Protein AF-A0A419KC42-F1 (afdb_monomer)

Sequence (150 aa):
KRRRIARDGDTIIFDKGYYGYKNYAMGISRFKVISVIFPRKNFKMEKLMAMLSYPLSIFNSSNPEREKKFYKGLVKSLKVKLENWKKYRPIRGMIEDIFKLAKDAFSLKKLHRYTMRSVEKSVCLHVLLVGIVVSRGINTKEELLKIAEW

Structure (mmCIF, N/CA/C/O backbone):
data_AF-A0A419KC42-F1
#
_entry.id   AF-A0A419KC42-F1
#
loop_
_atom_site.group_PDB
_atom_site.id
_atom_site.type_symbol
_atom_site.label_atom_id
_atom_site.label_alt_id
_atom_site.label_comp_id
_atom_site.label_asym_id
_atom_site.label_entity_id
_atom_site.label_seq_id
_atom_site.pdbx_PDB_ins_code
_atom_site.Cartn_x
_atom_site.Cartn_y
_atom_site.Cartn_z
_atom_site.occupancy
_atom_site.B_iso_or_equiv
_atom_site.auth_seq_id
_atom_site.auth_comp_id
_atom_site.auth_asym_id
_atom_site.auth_atom_id
_atom_site.pdbx_PDB_model_num
ATOM 1 N N . LYS A 1 1 ? -14.803 17.895 -3.235 1.00 55.41 1 LYS A N 1
ATOM 2 C CA . LYS A 1 1 ? -14.051 17.355 -4.403 1.00 55.41 1 LYS A CA 1
ATOM 3 C C . LYS A 1 1 ? -14.182 15.827 -4.389 1.00 55.41 1 LYS A C 1
ATOM 5 O O . LYS A 1 1 ? -13.866 15.236 -3.364 1.00 55.41 1 LYS A O 1
ATOM 10 N N . ARG A 1 2 ? -14.727 15.186 -5.436 1.00 55.03 2 ARG A N 1
ATOM 11 C CA . ARG A 1 2 ? -14.969 13.723 -5.455 1.00 55.03 2 ARG A CA 1
ATOM 12 C C . ARG A 1 2 ? -13.633 12.976 -5.311 1.00 55.03 2 ARG A C 1
ATOM 14 O O . ARG A 1 2 ? -12.669 13.335 -5.986 1.00 55.03 2 ARG A O 1
ATOM 21 N N . ARG A 1 3 ? -13.552 11.983 -4.414 1.00 66.81 3 ARG A N 1
ATOM 22 C CA . ARG A 1 3 ? -12.334 11.170 -4.227 1.00 66.81 3 ARG A CA 1
ATOM 23 C C . ARG A 1 3 ? -12.033 10.425 -5.538 1.00 66.81 3 ARG A C 1
ATOM 25 O O . ARG A 1 3 ? -12.929 9.810 -6.113 1.00 66.81 3 ARG A O 1
ATOM 32 N N . ARG A 1 4 ? -10.799 10.535 -6.039 1.00 82.38 4 ARG A N 1
ATOM 33 C CA . ARG A 1 4 ? -10.354 9.900 -7.291 1.00 82.38 4 ARG A CA 1
ATOM 34 C C . ARG A 1 4 ? -10.180 8.389 -7.079 1.00 82.38 4 ARG A C 1
ATOM 36 O O . ARG A 1 4 ? -9.616 7.978 -6.071 1.00 82.38 4 ARG A O 1
ATOM 43 N N . ILE A 1 5 ? -10.628 7.587 -8.046 1.00 84.69 5 ILE A N 1
ATOM 44 C CA . ILE A 1 5 ? -10.340 6.145 -8.114 1.00 84.69 5 ILE A CA 1
ATOM 45 C C . ILE A 1 5 ? -8.867 5.960 -8.505 1.00 84.69 5 ILE A C 1
ATOM 47 O O . ILE A 1 5 ? -8.383 6.667 -9.396 1.00 84.69 5 ILE A O 1
ATOM 51 N N . ALA A 1 6 ? -8.167 5.039 -7.837 1.00 87.56 6 ALA A N 1
ATOM 52 C CA . ALA A 1 6 ? -6.780 4.705 -8.153 1.00 87.56 6 ALA A CA 1
ATOM 53 C C . ALA A 1 6 ? -6.652 4.212 -9.604 1.00 87.56 6 ALA A C 1
ATOM 55 O O . ALA A 1 6 ? -7.501 3.469 -10.093 1.00 87.56 6 ALA A O 1
ATOM 56 N N . ARG A 1 7 ? -5.600 4.652 -10.288 1.00 91.62 7 ARG A N 1
ATOM 57 C CA . ARG A 1 7 ? -5.284 4.318 -11.681 1.00 91.62 7 ARG A CA 1
ATOM 58 C C . ARG A 1 7 ? -3.873 3.749 -11.782 1.00 91.62 7 ARG A C 1
ATOM 60 O O . ARG A 1 7 ? -3.061 3.924 -10.874 1.00 91.62 7 ARG A O 1
ATOM 67 N N . ASP A 1 8 ? -3.573 3.140 -12.921 1.00 91.94 8 ASP A N 1
ATOM 68 C CA . ASP A 1 8 ? -2.230 2.683 -13.266 1.00 91.94 8 ASP A CA 1
ATOM 69 C C . ASP A 1 8 ? -1.193 3.798 -13.046 1.00 91.94 8 ASP A C 1
ATOM 71 O O . ASP A 1 8 ? -1.376 4.947 -13.454 1.00 91.94 8 ASP A O 1
ATOM 75 N N . GLY A 1 9 ? -0.094 3.453 -12.380 1.00 91.75 9 GLY A N 1
ATOM 76 C CA . GLY A 1 9 ? 0.979 4.374 -12.009 1.00 91.75 9 GLY A CA 1
ATOM 77 C C . GLY A 1 9 ? 0.759 5.148 -10.712 1.00 91.75 9 GLY A C 1
ATOM 78 O O . GLY A 1 9 ? 1.704 5.773 -10.223 1.00 91.75 9 GLY A O 1
ATOM 79 N N . ASP A 1 10 ? -0.429 5.088 -10.105 1.00 94.38 10 ASP A N 1
ATOM 80 C CA . ASP A 1 10 ? -0.666 5.777 -8.841 1.00 94.38 10 ASP A CA 1
ATOM 81 C C . ASP A 1 10 ? 0.181 5.179 -7.709 1.00 94.38 10 ASP A C 1
ATOM 83 O O . ASP A 1 10 ? 0.468 3.982 -7.644 1.00 94.38 10 ASP A O 1
ATOM 87 N N . THR A 1 11 ? 0.603 6.049 -6.790 1.00 93.00 11 THR A N 1
ATOM 88 C CA . THR A 1 11 ? 1.319 5.644 -5.578 1.00 93.00 11 THR A CA 1
ATOM 89 C C . THR A 1 11 ? 0.327 5.387 -4.456 1.00 93.00 11 THR A C 1
ATOM 91 O O . THR A 1 11 ? -0.423 6.285 -4.082 1.00 93.00 11 THR A O 1
ATOM 94 N N . ILE A 1 12 ? 0.385 4.195 -3.868 1.00 91.44 12 ILE A N 1
ATOM 95 C CA . ILE A 1 12 ? -0.421 3.816 -2.708 1.00 91.44 12 ILE A CA 1
ATOM 96 C C . ILE A 1 12 ? 0.518 3.575 -1.530 1.00 91.44 12 ILE A C 1
ATOM 98 O O . ILE A 1 12 ? 1.473 2.805 -1.631 1.00 91.44 12 ILE A O 1
ATOM 102 N N . ILE A 1 13 ? 0.258 4.260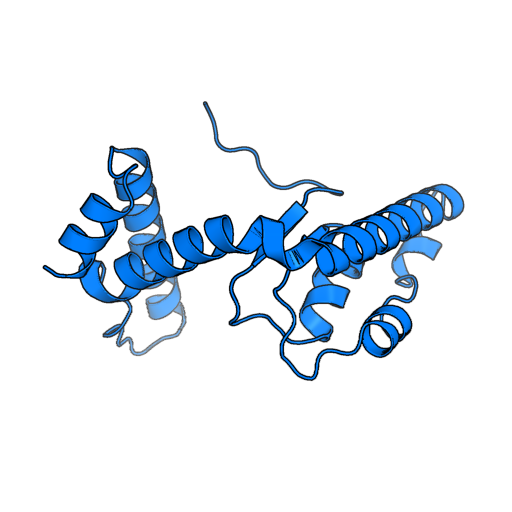 -0.419 1.00 91.25 13 ILE A N 1
ATOM 103 C CA . ILE A 1 13 ? 1.034 4.139 0.816 1.00 91.25 13 ILE A CA 1
ATOM 104 C C . ILE A 1 13 ? 0.299 3.173 1.734 1.00 91.25 13 ILE A C 1
ATOM 106 O O . ILE A 1 13 ? -0.886 3.352 2.009 1.00 91.25 13 ILE A O 1
ATOM 110 N N . PHE A 1 14 ? 1.012 2.161 2.208 1.00 89.06 14 PHE A N 1
ATOM 111 C CA . PHE A 1 14 ? 0.450 1.111 3.047 1.00 89.06 14 PHE A CA 1
ATOM 112 C C . PHE A 1 14 ? 0.943 1.217 4.484 1.00 89.06 14 PHE A C 1
ATOM 114 O O . PHE A 1 14 ? 2.041 1.706 4.752 1.00 89.06 14 PHE A O 1
ATOM 121 N N . ASP A 1 15 ? 0.149 0.687 5.408 1.00 85.19 15 ASP A N 1
ATOM 122 C CA . ASP A 1 15 ? 0.580 0.489 6.786 1.00 85.19 15 ASP A CA 1
ATOM 123 C C . ASP A 1 15 ? 1.620 -0.654 6.920 1.00 85.19 15 ASP A C 1
ATOM 125 O O . ASP A 1 15 ? 1.778 -1.507 6.039 1.00 85.19 15 ASP A O 1
ATOM 129 N N . LYS A 1 16 ? 2.333 -0.686 8.054 1.00 77.31 16 LYS A N 1
ATOM 130 C CA . LYS A 1 16 ? 3.326 -1.701 8.423 1.00 77.31 16 LYS A CA 1
ATOM 131 C C . LYS A 1 16 ? 2.791 -3.124 8.460 1.00 77.31 16 LYS A C 1
ATOM 133 O O . LYS A 1 16 ? 3.628 -4.018 8.448 1.00 77.31 16 LYS A O 1
ATOM 138 N N . GLY A 1 17 ? 1.480 -3.365 8.508 1.00 78.69 17 GLY A N 1
ATOM 139 C CA . GLY A 1 17 ? 0.910 -4.717 8.442 1.00 78.69 17 GLY A CA 1
ATOM 140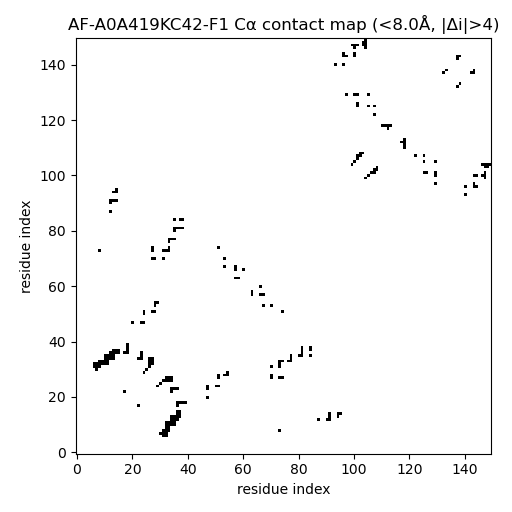 C C . GLY A 1 17 ? 1.168 -5.457 7.119 1.00 78.69 17 GLY A C 1
ATOM 141 O O . GLY A 1 17 ? 1.189 -6.683 7.100 1.00 78.69 17 GLY A O 1
ATOM 142 N N . TYR A 1 18 ? 1.452 -4.739 6.025 1.00 82.31 18 TYR A N 1
ATOM 143 C CA . TYR A 1 18 ? 1.500 -5.301 4.664 1.00 82.31 18 TYR A CA 1
ATOM 144 C C . TYR A 1 18 ? 2.915 -5.598 4.129 1.00 82.31 18 TYR A C 1
ATOM 146 O O . TYR A 1 18 ? 3.095 -5.810 2.936 1.00 82.31 18 TYR A O 1
ATOM 154 N N . TYR A 1 19 ? 3.933 -5.641 4.985 1.00 85.31 19 TYR A N 1
ATOM 155 C CA . TYR A 1 19 ? 5.375 -5.716 4.666 1.00 85.31 19 TYR A CA 1
ATOM 156 C C . TYR A 1 19 ? 5.885 -6.951 3.892 1.00 85.31 19 TYR A C 1
ATOM 158 O O . TYR A 1 19 ? 7.087 -7.054 3.637 1.00 85.31 19 TYR A O 1
ATOM 166 N N . GLY A 1 20 ? 5.036 -7.922 3.551 1.00 88.69 20 GLY A N 1
ATOM 167 C CA . GLY A 1 20 ? 5.463 -9.105 2.801 1.00 88.69 20 GLY A CA 1
ATOM 168 C C . GLY A 1 20 ? 5.933 -8.753 1.385 1.00 88.69 20 GLY A C 1
ATOM 169 O O . GLY A 1 20 ? 5.244 -8.026 0.676 1.00 88.69 20 GLY A O 1
ATOM 170 N N . TYR A 1 21 ? 7.060 -9.319 0.928 1.00 91.12 21 TYR A N 1
ATOM 171 C CA . TYR A 1 21 ? 7.598 -9.089 -0.429 1.00 91.12 21 TYR A CA 1
ATOM 172 C C . TYR A 1 21 ? 6.564 -9.329 -1.540 1.00 91.12 21 TYR A C 1
ATOM 174 O O . TYR A 1 21 ? 6.485 -8.556 -2.492 1.00 91.12 21 TYR A O 1
ATOM 182 N N . LYS A 1 22 ? 5.715 -10.353 -1.371 1.00 91.06 22 LYS A N 1
ATOM 183 C CA . LYS A 1 22 ? 4.618 -10.674 -2.294 1.00 91.06 22 LYS A CA 1
ATOM 184 C C . LYS A 1 22 ? 3.667 -9.494 -2.518 1.00 91.06 22 LYS A C 1
ATOM 186 O O . LYS A 1 22 ? 3.174 -9.331 -3.625 1.00 91.06 22 LYS A O 1
ATOM 191 N N . ASN A 1 23 ? 3.444 -8.652 -1.508 1.00 91.50 23 ASN A N 1
ATOM 192 C CA . ASN A 1 23 ? 2.531 -7.513 -1.616 1.00 91.50 23 ASN A CA 1
ATOM 193 C C . ASN A 1 23 ? 3.102 -6.407 -2.508 1.00 91.50 23 ASN A C 1
ATOM 195 O O . ASN A 1 23 ? 2.361 -5.815 -3.287 1.00 91.50 23 ASN A O 1
ATOM 199 N N . TYR A 1 24 ? 4.418 -6.180 -2.454 1.00 90.69 24 TYR A N 1
ATOM 200 C CA . TYR A 1 24 ? 5.089 -5.251 -3.365 1.00 90.69 24 TYR A CA 1
ATOM 201 C C . TYR A 1 24 ? 5.009 -5.738 -4.816 1.00 90.69 24 TYR A C 1
ATOM 203 O O . TYR A 1 24 ? 4.667 -4.969 -5.712 1.00 90.69 24 TYR A O 1
ATOM 211 N N . ALA A 1 25 ? 5.290 -7.028 -5.036 1.00 91.31 25 ALA A N 1
ATOM 212 C CA . ALA A 1 25 ? 5.207 -7.636 -6.360 1.00 91.31 25 ALA A CA 1
ATOM 213 C C . ALA A 1 25 ? 3.775 -7.590 -6.907 1.00 91.31 25 ALA A C 1
ATOM 215 O O . ALA A 1 25 ? 3.551 -7.156 -8.031 1.00 91.31 25 ALA A O 1
ATOM 216 N N . MET A 1 26 ? 2.785 -7.943 -6.088 1.00 91.88 26 MET A N 1
ATOM 217 C CA . MET A 1 26 ? 1.379 -7.905 -6.479 1.00 91.88 26 MET A CA 1
ATOM 218 C C . MET A 1 26 ? 0.912 -6.488 -6.847 1.00 91.88 26 MET A C 1
ATOM 220 O O . MET A 1 26 ? 0.189 -6.328 -7.832 1.00 91.88 26 MET A O 1
ATOM 224 N N . GLY A 1 27 ? 1.345 -5.464 -6.102 1.00 90.19 27 GLY A N 1
ATOM 225 C CA . GLY A 1 27 ? 1.029 -4.063 -6.392 1.00 90.19 27 GLY A CA 1
ATOM 226 C C . GLY A 1 27 ? 1.454 -3.644 -7.799 1.00 90.19 27 GLY A C 1
ATOM 227 O O . GLY A 1 27 ? 0.642 -3.111 -8.554 1.00 90.19 27 GLY A O 1
ATOM 228 N N . ILE A 1 28 ? 2.692 -3.961 -8.186 1.00 91.38 28 ILE A N 1
ATOM 229 C CA . ILE A 1 28 ? 3.213 -3.607 -9.511 1.00 91.38 28 ILE A CA 1
ATOM 230 C C . ILE A 1 28 ? 2.671 -4.550 -10.591 1.00 91.38 28 ILE A C 1
ATOM 232 O O . ILE A 1 28 ? 2.106 -4.088 -11.579 1.00 91.38 28 ILE A O 1
ATOM 236 N N . SER A 1 29 ? 2.845 -5.863 -10.435 1.00 89.81 29 SER A N 1
ATOM 237 C CA . SER A 1 29 ? 2.621 -6.828 -11.517 1.00 89.81 29 SER A CA 1
ATOM 238 C C . SER A 1 29 ? 1.147 -7.045 -11.843 1.00 89.81 29 SER A C 1
ATOM 240 O O . SER A 1 29 ? 0.818 -7.265 -13.005 1.00 89.81 29 SER A O 1
ATOM 242 N N . ARG A 1 30 ? 0.257 -6.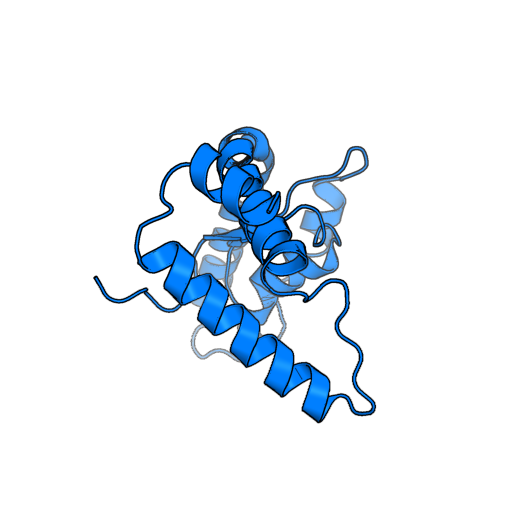984 -10.845 1.00 89.56 30 ARG A N 1
ATOM 243 C CA . ARG A 1 30 ? -1.181 -7.223 -11.047 1.00 89.56 30 ARG A CA 1
ATOM 244 C C . ARG A 1 30 ? -1.978 -5.932 -11.138 1.00 89.56 30 ARG A C 1
ATOM 246 O O . ARG A 1 30 ? -2.835 -5.811 -12.004 1.00 89.56 30 ARG A O 1
ATOM 253 N N . PHE A 1 31 ? -1.714 -4.993 -10.235 1.00 90.81 31 PHE A N 1
ATOM 254 C CA . PHE A 1 31 ? -2.512 -3.773 -10.113 1.00 90.81 31 PHE A CA 1
ATOM 255 C C . PHE A 1 31 ? -1.888 -2.561 -10.807 1.00 90.81 31 PHE A C 1
ATOM 257 O O . PHE A 1 31 ? -2.518 -1.511 -10.833 1.00 90.81 31 PHE A O 1
ATOM 264 N N . LYS A 1 32 ? -0.672 -2.683 -11.363 1.00 92.62 32 LYS A N 1
ATOM 265 C CA . LYS A 1 32 ? 0.044 -1.595 -12.051 1.00 92.62 32 LYS A CA 1
ATOM 266 C C . LYS A 1 32 ? 0.197 -0.328 -11.188 1.00 92.62 32 LYS A C 1
ATOM 268 O O . LYS A 1 32 ? 0.323 0.772 -11.720 1.00 92.62 32 LYS A O 1
ATOM 273 N N . VAL A 1 33 ? 0.236 -0.467 -9.860 1.00 94.12 33 VAL A N 1
ATOM 274 C CA . VAL A 1 33 ? 0.385 0.638 -8.894 1.00 94.12 33 VAL A CA 1
ATOM 275 C C . VAL A 1 33 ? 1.706 0.554 -8.139 1.00 94.12 33 VAL A C 1
ATOM 277 O O . VAL A 1 33 ? 2.296 -0.512 -7.964 1.00 94.12 33 VAL A O 1
ATOM 280 N N . ILE A 1 34 ? 2.166 1.696 -7.635 1.00 93.75 34 ILE A N 1
ATOM 281 C CA . ILE A 1 34 ? 3.388 1.783 -6.840 1.00 93.75 34 ILE A CA 1
ATOM 282 C C . ILE A 1 34 ? 3.027 1.618 -5.362 1.00 93.75 34 ILE A C 1
ATOM 284 O O . ILE A 1 34 ? 2.621 2.573 -4.697 1.00 93.75 34 ILE A O 1
ATOM 288 N N . SER A 1 35 ? 3.185 0.403 -4.840 1.00 91.50 35 SER A N 1
ATOM 289 C CA . SER A 1 35 ? 2.893 0.068 -3.444 1.00 91.50 35 SER A CA 1
ATOM 290 C C . SER A 1 35 ? 4.063 0.408 -2.513 1.00 91.50 35 SER A C 1
ATOM 292 O O . SER A 1 35 ? 4.998 -0.378 -2.349 1.00 91.50 35 SER A O 1
ATOM 294 N N . VAL A 1 36 ? 4.008 1.576 -1.873 1.00 91.56 36 VAL A N 1
ATOM 295 C CA . VAL A 1 36 ? 4.995 2.012 -0.876 1.00 91.56 36 VAL A CA 1
ATOM 296 C C . VAL A 1 36 ? 4.625 1.412 0.474 1.00 91.56 36 VAL A C 1
ATOM 298 O O . VAL A 1 36 ? 3.842 1.977 1.238 1.00 91.56 36 VAL A O 1
ATOM 301 N N . ILE A 1 37 ? 5.189 0.243 0.760 1.00 86.94 37 ILE A N 1
ATOM 302 C CA . ILE A 1 37 ? 5.058 -0.420 2.056 1.00 86.94 37 ILE A CA 1
ATOM 303 C C . ILE A 1 37 ? 6.362 -0.225 2.839 1.00 86.94 37 ILE A C 1
ATOM 305 O O . ILE A 1 37 ? 7.460 -0.331 2.286 1.00 86.94 37 ILE A O 1
ATOM 309 N N . PHE A 1 38 ? 6.255 0.066 4.133 1.00 84.00 38 PHE A N 1
ATOM 310 C CA . PHE A 1 38 ? 7.408 0.419 4.962 1.00 84.00 38 PHE A CA 1
ATOM 311 C C . PHE A 1 38 ? 8.338 -0.779 5.206 1.00 84.00 38 PHE A C 1
ATOM 313 O O . PHE A 1 38 ? 7.880 -1.800 5.729 1.00 84.00 38 PHE A O 1
ATOM 320 N N . PRO A 1 39 ? 9.641 -0.658 4.884 1.00 82.38 39 PRO A N 1
ATOM 321 C CA . PRO A 1 39 ? 10.591 -1.748 5.066 1.00 82.38 39 PRO A CA 1
ATOM 322 C C . PRO A 1 39 ? 10.806 -2.057 6.557 1.00 82.38 39 PRO A C 1
ATOM 324 O O . PRO A 1 39 ? 10.910 -1.157 7.394 1.00 82.38 39 PRO A O 1
ATOM 327 N N . ARG A 1 40 ? 10.883 -3.349 6.900 1.00 84.38 40 ARG A N 1
ATOM 328 C CA . ARG A 1 40 ? 11.320 -3.820 8.228 1.00 84.38 40 ARG A CA 1
ATOM 329 C C . ARG A 1 40 ? 12.849 -3.817 8.328 1.00 84.38 40 ARG A C 1
ATOM 331 O O . ARG A 1 40 ? 13.530 -3.758 7.312 1.00 84.38 40 ARG A O 1
ATOM 338 N N . LYS A 1 41 ? 13.387 -3.971 9.545 1.00 83.06 41 LYS A N 1
ATOM 339 C CA . LYS A 1 41 ? 14.841 -4.031 9.810 1.00 83.06 41 LYS A CA 1
ATOM 340 C C . LYS A 1 41 ? 15.584 -5.024 8.896 1.00 83.06 41 LYS A C 1
ATOM 342 O O . LYS A 1 41 ? 16.668 -4.716 8.429 1.00 83.06 41 LYS A O 1
ATOM 347 N N . ASN A 1 42 ? 14.960 -6.162 8.581 1.00 84.62 42 ASN A N 1
ATOM 348 C CA . ASN A 1 42 ? 15.549 -7.230 7.759 1.00 84.62 42 ASN A CA 1
ATOM 349 C C . ASN A 1 42 ? 15.117 -7.171 6.277 1.00 84.62 42 ASN A C 1
ATOM 351 O O . ASN A 1 42 ? 15.171 -8.177 5.567 1.00 84.62 42 ASN A O 1
ATOM 355 N N . PHE A 1 43 ? 14.605 -6.030 5.811 1.00 88.31 43 PHE A N 1
ATOM 356 C CA . PHE A 1 43 ? 14.214 -5.854 4.416 1.00 88.31 43 PHE A CA 1
ATOM 357 C C . PHE A 1 43 ? 15.454 -5.727 3.522 1.00 88.31 43 PHE A C 1
ATOM 359 O O . PHE A 1 43 ? 16.320 -4.892 3.763 1.00 88.31 43 PHE A O 1
ATOM 366 N N . LYS A 1 44 ? 15.517 -6.542 2.468 1.00 92.12 44 LYS A N 1
ATOM 367 C CA . LYS A 1 44 ? 16.588 -6.569 1.473 1.00 92.12 44 LYS A CA 1
ATOM 368 C C . LYS A 1 44 ? 16.018 -6.116 0.134 1.00 92.12 44 LYS A C 1
ATOM 370 O O . LYS A 1 44 ? 15.183 -6.810 -0.447 1.00 92.12 44 LYS A O 1
ATOM 375 N N . MET A 1 45 ? 16.483 -4.969 -0.361 1.00 90.62 45 MET A N 1
ATOM 376 C CA . MET A 1 45 ? 16.012 -4.404 -1.632 1.00 90.62 45 MET A CA 1
ATOM 377 C C . MET A 1 45 ? 16.288 -5.346 -2.810 1.00 90.62 45 MET A C 1
ATOM 379 O O . MET A 1 45 ? 15.429 -5.532 -3.663 1.00 90.62 45 MET A O 1
ATOM 383 N N . GLU A 1 46 ? 17.450 -5.998 -2.821 1.00 91.44 46 GLU A N 1
ATOM 384 C CA . GLU A 1 46 ? 17.853 -6.965 -3.851 1.00 91.44 46 GLU A CA 1
ATOM 385 C C . GLU A 1 46 ? 16.849 -8.111 -3.992 1.00 91.44 46 GLU A C 1
ATOM 387 O O . GLU A 1 46 ? 16.417 -8.431 -5.097 1.00 91.44 46 GLU A O 1
ATOM 392 N N . LYS A 1 47 ? 16.395 -8.667 -2.860 1.00 92.81 47 LYS A N 1
ATOM 393 C CA . LYS A 1 47 ? 15.392 -9.737 -2.839 1.00 92.81 47 LYS A CA 1
ATOM 394 C C . LYS A 1 47 ? 14.069 -9.282 -3.451 1.00 92.81 47 LYS A C 1
ATOM 396 O O . LYS A 1 47 ? 13.425 -10.064 -4.141 1.00 92.81 47 LYS A O 1
ATOM 401 N N . LEU A 1 48 ? 13.663 -8.034 -3.205 1.00 92.19 48 LEU A N 1
ATOM 402 C CA . LEU A 1 48 ? 12.467 -7.477 -3.830 1.00 92.19 48 LEU A CA 1
ATOM 403 C C . LEU A 1 48 ? 12.655 -7.322 -5.343 1.00 92.19 48 LEU A C 1
ATOM 405 O O . LEU A 1 48 ? 11.791 -7.742 -6.104 1.00 92.19 48 LEU A O 1
ATOM 409 N N . MET A 1 49 ? 13.776 -6.747 -5.778 1.00 91.62 49 MET A N 1
ATOM 410 C CA . MET A 1 49 ? 14.044 -6.521 -7.201 1.00 91.62 49 MET A CA 1
ATOM 411 C C . MET A 1 49 ? 14.106 -7.834 -7.985 1.00 91.62 49 MET A C 1
ATOM 413 O O . MET A 1 49 ? 13.555 -7.907 -9.078 1.00 91.62 49 MET A O 1
ATOM 417 N N . ALA A 1 50 ? 14.675 -8.889 -7.396 1.00 91.38 50 ALA A N 1
ATOM 418 C CA . ALA A 1 50 ? 14.696 -10.226 -7.987 1.00 91.38 50 ALA A CA 1
ATOM 419 C C . ALA A 1 50 ? 13.290 -10.824 -8.192 1.00 91.38 50 ALA A C 1
ATOM 421 O O . ALA A 1 50 ? 13.089 -11.611 -9.110 1.00 91.38 50 ALA A O 1
ATOM 422 N N . MET A 1 51 ? 12.305 -10.443 -7.369 1.00 90.81 51 MET A N 1
ATOM 423 C CA . MET A 1 51 ? 10.913 -10.895 -7.510 1.00 90.81 51 MET A CA 1
ATOM 424 C C . MET A 1 51 ? 10.109 -10.088 -8.540 1.00 90.81 51 MET A C 1
ATOM 426 O O . MET A 1 51 ? 9.032 -10.521 -8.942 1.00 90.81 51 MET A O 1
ATOM 430 N N . LEU A 1 52 ? 10.590 -8.912 -8.954 1.00 90.62 52 LEU A N 1
ATOM 431 C CA . LEU A 1 52 ? 9.873 -7.992 -9.843 1.00 90.62 52 LEU A CA 1
ATOM 432 C C . LEU A 1 52 ? 10.152 -8.286 -11.324 1.00 90.62 52 LEU A C 1
ATOM 434 O O . LEU A 1 52 ? 10.497 -7.390 -12.095 1.00 90.62 52 LEU A O 1
ATOM 438 N N . SER A 1 53 ? 9.949 -9.532 -11.743 1.00 88.19 53 SER A N 1
ATOM 439 C CA . SER A 1 53 ? 10.005 -9.931 -13.155 1.00 88.19 53 SER A CA 1
ATOM 440 C C . SER A 1 53 ? 8.781 -9.438 -13.935 1.00 88.19 53 SER A C 1
ATOM 442 O O . SER A 1 53 ? 7.726 -9.179 -13.352 1.00 88.19 53 SER A O 1
ATOM 444 N N . TYR A 1 54 ? 8.900 -9.314 -15.262 1.00 90.75 54 TYR A N 1
ATOM 445 C CA . TYR A 1 54 ? 7.749 -8.955 -16.094 1.00 90.75 54 TYR A CA 1
ATOM 446 C C . TYR A 1 54 ? 6.658 -10.023 -15.976 1.00 90.75 54 TYR A C 1
ATOM 448 O O . TYR A 1 54 ? 6.948 -11.201 -16.201 1.00 90.75 54 TYR A O 1
ATOM 456 N N . PRO A 1 55 ? 5.408 -9.647 -15.660 1.00 89.12 55 PRO A N 1
ATOM 457 C CA . PRO A 1 55 ? 4.303 -10.586 -15.737 1.00 89.12 55 PRO A CA 1
ATOM 458 C C . PRO A 1 55 ? 4.092 -11.042 -17.185 1.00 89.12 55 PRO A C 1
ATOM 460 O O . PRO A 1 55 ? 4.213 -10.251 -18.121 1.00 89.12 55 PRO A O 1
ATOM 463 N N . LEU A 1 56 ? 3.724 -12.315 -17.359 1.00 88.62 56 LEU A N 1
ATOM 464 C CA . LEU A 1 56 ? 3.487 -12.914 -18.679 1.00 88.62 56 LEU A CA 1
ATOM 465 C C . LEU A 1 56 ? 2.406 -12.173 -19.483 1.00 88.62 56 LEU A C 1
ATOM 467 O O . LEU A 1 56 ? 2.471 -12.127 -20.708 1.00 88.62 56 LEU A O 1
ATOM 471 N N . SER A 1 57 ? 1.460 -11.525 -18.796 1.00 86.50 57 SER A N 1
ATOM 472 C CA . SER A 1 57 ? 0.405 -10.714 -19.410 1.00 86.50 57 SER A CA 1
ATOM 473 C C . SER A 1 57 ? 0.934 -9.598 -20.313 1.00 86.50 57 SER A C 1
ATOM 475 O O . SER A 1 57 ? 0.274 -9.273 -21.296 1.00 86.50 57 SER A O 1
ATOM 477 N N . ILE A 1 58 ? 2.128 -9.058 -20.037 1.00 88.94 58 ILE A N 1
ATOM 478 C CA . ILE A 1 58 ? 2.744 -8.000 -20.854 1.00 88.94 58 ILE A CA 1
ATOM 479 C C . ILE A 1 58 ? 3.032 -8.484 -22.278 1.00 88.94 58 ILE A C 1
ATOM 481 O O . ILE A 1 58 ? 2.902 -7.721 -23.237 1.00 88.94 58 ILE A O 1
ATOM 485 N N . PHE A 1 59 ? 3.405 -9.753 -22.433 1.00 88.69 59 PHE A N 1
ATOM 486 C CA . PHE A 1 59 ? 3.753 -10.326 -23.733 1.00 88.69 59 PHE A CA 1
ATOM 487 C C . PHE A 1 59 ? 2.527 -10.625 -24.597 1.00 88.69 59 PHE A C 1
ATOM 489 O O . PHE A 1 59 ? 2.664 -10.726 -25.809 1.00 88.69 59 PHE A O 1
ATOM 496 N N . ASN A 1 60 ? 1.340 -10.705 -23.991 1.00 89.94 60 ASN A N 1
ATOM 497 C CA . ASN A 1 60 ? 0.073 -10.863 -24.705 1.00 89.94 60 ASN A CA 1
ATOM 498 C C . ASN A 1 60 ? -0.569 -9.513 -25.091 1.00 89.94 60 ASN A C 1
ATOM 500 O O . ASN A 1 60 ? -1.681 -9.474 -25.611 1.00 89.94 60 ASN A O 1
ATOM 504 N N . SER A 1 61 ? 0.080 -8.387 -24.778 1.00 86.69 61 SER A N 1
ATOM 505 C CA . SER A 1 61 ? -0.443 -7.061 -25.112 1.00 86.69 61 SER A CA 1
ATOM 506 C C . SER A 1 61 ? -0.191 -6.708 -26.582 1.00 86.69 61 SER A C 1
ATOM 508 O O . SER A 1 61 ? 0.754 -7.192 -27.200 1.00 86.69 61 SER A O 1
ATOM 510 N N . SER A 1 62 ? -1.003 -5.805 -27.139 1.00 85.25 62 SER A N 1
ATOM 511 C CA . SER A 1 62 ? -0.842 -5.324 -28.521 1.00 85.25 62 SER A CA 1
ATOM 512 C C . SER A 1 62 ? 0.462 -4.554 -28.752 1.00 85.25 62 SER A C 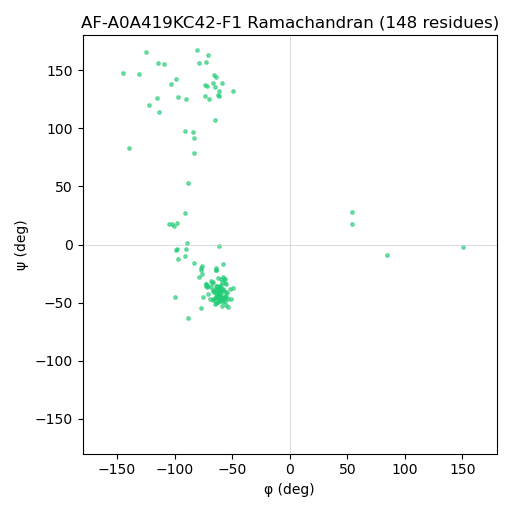1
ATOM 514 O O . SER A 1 62 ? 0.925 -4.446 -29.883 1.00 85.25 62 SER A O 1
ATOM 516 N N . ASN A 1 63 ? 1.066 -4.009 -27.690 1.00 91.56 63 ASN A N 1
ATOM 517 C CA . ASN A 1 63 ? 2.365 -3.347 -27.748 1.00 91.56 63 ASN A CA 1
ATOM 518 C C . ASN A 1 63 ? 3.219 -3.706 -26.513 1.00 91.56 63 ASN A C 1
ATOM 520 O O . ASN A 1 63 ? 3.285 -2.925 -25.551 1.00 91.56 63 ASN A O 1
ATOM 524 N N . PRO A 1 64 ? 3.906 -4.864 -26.546 1.00 91.69 64 PRO A N 1
ATOM 525 C CA . PRO A 1 64 ? 4.695 -5.356 -25.420 1.00 91.69 64 PRO A CA 1
ATOM 526 C C . PRO A 1 64 ? 5.827 -4.412 -25.013 1.00 91.69 64 PRO A C 1
ATOM 528 O O . PRO A 1 64 ? 6.111 -4.263 -23.827 1.00 91.69 64 PRO A O 1
ATOM 531 N N . GLU A 1 65 ? 6.463 -3.728 -25.967 1.00 92.75 65 GLU A N 1
ATOM 532 C CA . GLU A 1 65 ? 7.573 -2.814 -25.670 1.00 92.75 65 GLU A CA 1
ATOM 533 C C . GLU A 1 65 ? 7.122 -1.592 -24.865 1.00 92.75 65 GLU A C 1
ATOM 535 O O . GLU A 1 65 ? 7.793 -1.177 -23.910 1.00 92.75 65 GLU A O 1
ATOM 540 N N . ARG A 1 66 ? 5.938 -1.050 -25.174 1.00 92.75 66 ARG A N 1
ATOM 541 C CA . ARG A 1 66 ? 5.347 0.043 -24.394 1.00 92.75 66 ARG A CA 1
ATOM 542 C C . ARG A 1 66 ? 5.028 -0.397 -22.965 1.00 92.75 66 ARG A C 1
ATOM 544 O O . ARG A 1 66 ? 5.355 0.329 -22.023 1.00 92.75 66 ARG A O 1
ATOM 551 N N . GLU A 1 67 ? 4.421 -1.568 -22.789 1.00 92.00 67 GLU A N 1
ATOM 552 C CA . GLU A 1 67 ? 4.087 -2.091 -21.460 1.00 92.00 67 GLU A CA 1
ATOM 553 C C . GLU A 1 67 ? 5.337 -2.436 -2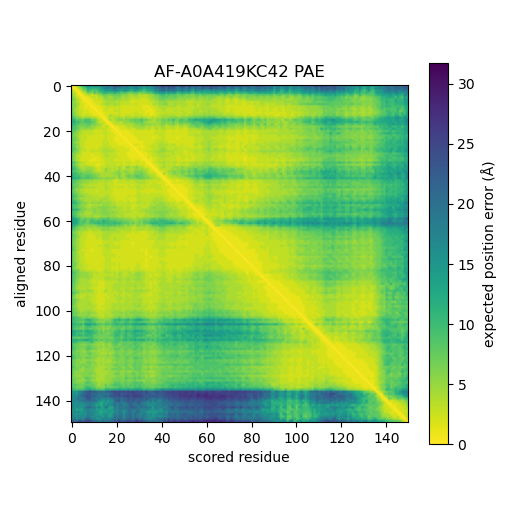0.636 1.00 92.00 67 GLU A C 1
ATOM 555 O O . GLU A 1 67 ? 5.409 -2.079 -19.457 1.00 92.00 67 GLU A O 1
ATOM 560 N N . LYS A 1 68 ? 6.372 -3.026 -21.251 1.00 93.62 68 LYS A N 1
ATOM 561 C CA . LYS A 1 68 ? 7.678 -3.248 -20.606 1.00 93.62 68 LYS A CA 1
ATOM 562 C C . LYS A 1 68 ? 8.291 -1.933 -20.129 1.00 93.62 68 LYS A C 1
ATOM 564 O O . LYS A 1 68 ? 8.767 -1.855 -18.994 1.00 93.62 68 LYS A O 1
ATOM 569 N N . LYS A 1 69 ? 8.274 -0.884 -20.964 1.00 94.75 69 LYS A N 1
ATOM 570 C CA . LYS A 1 69 ? 8.791 0.448 -20.600 1.00 94.75 69 LYS A CA 1
ATOM 571 C C . LYS A 1 69 ? 8.022 1.041 -19.420 1.00 94.75 69 LYS A C 1
ATOM 573 O O . LYS A 1 69 ? 8.641 1.565 -18.493 1.00 94.75 69 LYS A O 1
ATOM 578 N N . PHE A 1 70 ? 6.697 0.917 -19.424 1.00 93.56 70 PHE A N 1
ATOM 579 C CA . PHE A 1 70 ? 5.852 1.358 -18.318 1.00 93.56 70 PHE A CA 1
ATOM 580 C C . PHE A 1 70 ? 6.168 0.599 -17.020 1.00 93.56 70 PHE A C 1
ATOM 582 O O . PHE A 1 70 ? 6.442 1.226 -15.997 1.00 93.56 70 PHE A O 1
ATOM 589 N N . TYR A 1 71 ? 6.239 -0.734 -17.074 1.00 94.25 71 TYR A N 1
ATOM 590 C CA . TYR A 1 71 ? 6.577 -1.580 -15.928 1.00 94.25 71 TYR A CA 1
ATOM 591 C C . TYR A 1 71 ? 7.955 -1.241 -15.339 1.00 94.25 71 TYR A C 1
ATOM 593 O O . TYR A 1 71 ? 8.079 -1.046 -14.129 1.00 94.25 71 TYR A O 1
ATOM 601 N N . LYS A 1 72 ? 8.985 -1.080 -16.185 1.00 94.69 72 LYS A N 1
ATOM 602 C CA . LYS A 1 72 ? 10.318 -0.609 -15.757 1.00 94.69 72 LYS A CA 1
ATOM 603 C C . LYS A 1 72 ? 10.228 0.725 -15.011 1.00 94.69 72 LYS A C 1
ATOM 605 O O . LYS A 1 72 ? 10.896 0.909 -13.993 1.00 94.69 72 LYS A O 1
ATOM 610 N N . GLY A 1 73 ? 9.392 1.641 -15.504 1.00 95.38 73 GLY A N 1
ATOM 611 C CA . GLY A 1 73 ? 9.100 2.916 -14.852 1.00 95.38 73 GLY A CA 1
ATOM 612 C C . GLY A 1 73 ? 8.535 2.733 -13.443 1.00 95.38 73 GLY A C 1
ATOM 613 O O . GLY A 1 73 ? 9.072 3.311 -12.499 1.00 95.38 73 GLY A O 1
ATOM 614 N N . LEU A 1 74 ? 7.525 1.872 -13.280 1.00 95.06 74 LEU A N 1
ATOM 615 C CA . LEU A 1 74 ? 6.923 1.570 -11.975 1.00 95.06 74 LEU A CA 1
ATOM 616 C C . LEU A 1 74 ? 7.942 1.009 -10.981 1.00 95.06 74 LEU A C 1
ATOM 618 O O . LEU A 1 74 ? 8.022 1.487 -9.849 1.00 95.06 74 LEU A O 1
ATOM 622 N N . VAL A 1 75 ? 8.747 0.030 -11.405 1.00 94.62 75 VAL A N 1
ATOM 623 C CA . VAL A 1 75 ? 9.782 -0.589 -10.561 1.00 94.62 75 VAL A CA 1
ATOM 624 C C . VAL A 1 75 ? 10.824 0.445 -10.131 1.00 94.62 75 VAL A C 1
ATOM 626 O O . VAL A 1 75 ? 11.169 0.524 -8.949 1.00 94.62 75 VAL A O 1
ATOM 629 N N . LYS A 1 76 ? 11.279 1.300 -11.057 1.00 95.38 76 LYS A N 1
ATOM 630 C CA . LYS A 1 76 ? 12.215 2.392 -10.750 1.00 95.38 76 LYS A CA 1
ATOM 631 C C . LYS A 1 76 ? 11.612 3.376 -9.746 1.00 95.38 76 LYS A C 1
ATOM 633 O O . LYS A 1 76 ? 12.270 3.737 -8.771 1.00 95.38 76 LYS A O 1
ATOM 638 N N . SER A 1 77 ? 10.361 3.786 -9.946 1.00 95.06 77 SER A N 1
ATOM 639 C CA . SER A 1 77 ? 9.666 4.679 -9.017 1.00 95.06 77 SER A CA 1
ATOM 640 C C . SER A 1 77 ? 9.468 4.043 -7.643 1.00 95.06 77 SER A C 1
ATOM 642 O O . SER A 1 77 ? 9.633 4.732 -6.636 1.00 95.06 77 SER A O 1
ATOM 644 N N . LEU A 1 78 ? 9.164 2.743 -7.573 1.00 94.06 78 LEU A N 1
ATOM 645 C CA . LEU A 1 78 ? 9.082 2.026 -6.304 1.00 94.06 78 LEU A CA 1
ATOM 646 C C . LEU A 1 78 ? 10.428 2.057 -5.575 1.00 94.06 78 LEU A C 1
ATOM 648 O O . LEU A 1 78 ? 10.459 2.429 -4.405 1.00 94.06 78 LEU A O 1
ATOM 652 N N . LYS A 1 79 ? 11.530 1.738 -6.267 1.00 93.69 79 LYS A N 1
ATOM 653 C CA . LYS A 1 79 ? 12.883 1.748 -5.688 1.00 93.69 79 LYS A CA 1
ATOM 654 C C . LYS A 1 79 ? 13.203 3.089 -5.024 1.00 93.69 79 LYS A C 1
ATOM 656 O O . LYS A 1 79 ? 13.483 3.128 -3.829 1.00 93.69 79 LYS A O 1
ATOM 661 N N . VAL A 1 80 ? 13.045 4.185 -5.767 1.00 94.25 80 VAL A N 1
ATOM 662 C CA . VAL A 1 80 ? 13.331 5.547 -5.282 1.00 94.25 80 VAL A CA 1
ATOM 663 C C . VAL A 1 80 ? 12.455 5.919 -4.082 1.00 94.25 80 VAL A C 1
ATOM 665 O O . VAL A 1 80 ? 12.913 6.559 -3.133 1.00 94.25 80 VAL A O 1
ATOM 668 N N . LYS A 1 81 ? 11.175 5.525 -4.088 1.00 93.12 81 LYS A N 1
ATOM 669 C CA . LYS A 1 81 ? 10.262 5.806 -2.970 1.00 93.12 81 LYS A CA 1
ATOM 670 C C . LYS A 1 81 ? 10.592 4.982 -1.729 1.00 93.12 81 LYS A C 1
ATOM 672 O O . LYS A 1 81 ? 10.442 5.499 -0.625 1.00 93.12 81 LYS A O 1
ATOM 677 N N . LEU A 1 82 ? 11.035 3.737 -1.898 1.00 91.19 82 LEU A N 1
ATOM 678 C CA . LEU A 1 82 ? 11.453 2.886 -0.787 1.00 91.19 82 LEU A CA 1
ATOM 679 C C . LEU A 1 82 ? 12.791 3.321 -0.194 1.00 91.19 82 LEU A C 1
ATOM 681 O O . LEU A 1 82 ? 12.945 3.238 1.017 1.00 91.19 82 LEU A O 1
ATOM 685 N N . GLU A 1 83 ? 13.726 3.838 -0.987 1.00 91.31 83 GLU A N 1
ATOM 686 C CA . GLU A 1 83 ? 14.949 4.467 -0.464 1.00 91.31 83 GLU A CA 1
ATOM 687 C C . GLU A 1 83 ? 14.603 5.699 0.391 1.00 91.31 83 GLU A C 1
ATOM 689 O O . GLU A 1 83 ? 15.093 5.858 1.508 1.00 91.31 83 GLU A O 1
ATOM 694 N N . ASN A 1 84 ? 13.642 6.505 -0.067 1.00 90.38 84 ASN A N 1
ATOM 695 C CA . ASN A 1 84 ? 13.157 7.696 0.634 1.00 90.38 84 ASN A CA 1
ATOM 696 C C . ASN A 1 84 ? 11.971 7.426 1.581 1.00 90.38 84 ASN A C 1
ATOM 698 O O . ASN A 1 84 ? 11.162 8.322 1.847 1.00 90.38 84 ASN A O 1
ATOM 702 N N . TRP A 1 85 ? 11.845 6.204 2.117 1.00 88.19 85 TRP A N 1
ATOM 703 C CA . TRP A 1 85 ? 10.657 5.778 2.871 1.00 88.19 85 TRP A CA 1
ATOM 704 C C . TRP A 1 85 ? 10.341 6.666 4.085 1.00 88.19 85 TRP A C 1
ATOM 706 O O . TRP A 1 85 ? 9.175 6.831 4.451 1.00 88.19 85 TRP A O 1
ATOM 716 N N . LYS A 1 86 ? 11.368 7.270 4.703 1.00 88.38 86 LYS A N 1
ATOM 717 C CA . LYS A 1 86 ? 11.237 8.138 5.887 1.00 88.38 86 LYS A CA 1
ATOM 718 C C . LYS A 1 86 ? 10.270 9.302 5.649 1.00 88.38 86 LYS A C 1
ATOM 720 O O . LYS A 1 86 ? 9.527 9.654 6.564 1.00 88.38 86 LYS A O 1
ATOM 725 N N . LYS A 1 87 ? 10.201 9.828 4.418 1.00 90.75 87 LYS A N 1
ATOM 726 C CA . LYS A 1 87 ? 9.281 10.912 4.030 1.00 90.75 87 LYS A CA 1
ATOM 727 C C . LYS A 1 87 ? 7.809 10.540 4.226 1.00 90.75 87 LYS A C 1
ATOM 729 O O . LYS A 1 87 ? 6.987 11.404 4.504 1.00 90.75 87 LYS A O 1
ATOM 734 N N . TYR A 1 88 ? 7.471 9.258 4.118 1.00 89.50 88 TYR A N 1
ATOM 735 C CA . TYR A 1 88 ? 6.095 8.779 4.237 1.00 89.50 88 TYR A CA 1
ATOM 736 C C . TYR A 1 88 ? 5.707 8.424 5.681 1.00 89.50 88 TYR A C 1
ATOM 738 O O . TYR A 1 88 ? 4.551 8.094 5.940 1.00 89.50 88 TYR A O 1
ATOM 746 N N . ARG A 1 89 ? 6.640 8.507 6.644 1.00 87.50 89 ARG A N 1
ATOM 747 C CA . ARG A 1 89 ? 6.387 8.174 8.057 1.00 87.50 89 ARG A CA 1
ATOM 748 C C . ARG A 1 89 ? 5.215 8.962 8.671 1.00 87.50 89 ARG A C 1
ATOM 750 O O . ARG A 1 89 ? 4.438 8.317 9.374 1.00 87.50 89 ARG A O 1
ATOM 757 N N . PRO A 1 90 ? 5.031 10.275 8.410 1.00 88.44 90 PRO A N 1
ATOM 758 C CA . PRO A 1 90 ? 3.869 11.011 8.914 1.00 88.44 90 PRO A CA 1
ATOM 759 C C . PRO A 1 90 ? 2.549 10.491 8.336 1.00 88.44 90 PRO A C 1
ATOM 761 O O . PRO A 1 90 ? 1.601 10.261 9.079 1.00 88.44 90 PRO A O 1
ATOM 764 N N . ILE A 1 91 ? 2.516 10.208 7.028 1.00 88.31 91 ILE A N 1
ATOM 765 C CA . ILE A 1 91 ? 1.329 9.671 6.344 1.00 88.31 91 ILE A CA 1
ATOM 766 C C . ILE A 1 91 ? 0.935 8.317 6.927 1.00 88.31 91 ILE A C 1
ATOM 768 O O . ILE A 1 91 ? -0.235 8.061 7.187 1.00 88.31 91 ILE A O 1
ATOM 772 N N . ARG A 1 92 ? 1.925 7.471 7.205 1.00 87.88 92 ARG A N 1
ATOM 773 C CA . ARG A 1 92 ? 1.716 6.195 7.886 1.00 87.88 92 ARG A CA 1
ATOM 774 C C . ARG A 1 92 ? 1.107 6.360 9.274 1.00 87.88 92 ARG A C 1
ATOM 776 O O . ARG A 1 92 ? 0.233 5.584 9.623 1.00 87.88 92 ARG A O 1
ATOM 783 N N . GLY A 1 93 ? 1.566 7.351 10.042 1.00 87.12 93 GLY A N 1
ATOM 784 C CA . GLY A 1 93 ? 0.992 7.659 11.352 1.00 87.12 93 GLY A CA 1
ATOM 785 C C . GLY A 1 93 ? -0.501 7.961 11.247 1.00 87.12 93 GLY A C 1
ATOM 786 O O . GLY A 1 93 ? -1.288 7.342 11.946 1.00 87.12 93 GLY A O 1
ATOM 787 N N . MET A 1 94 ? -0.897 8.796 10.281 1.00 86.56 94 MET A N 1
ATOM 788 C CA . MET A 1 94 ? -2.316 9.086 10.032 1.00 86.56 94 MET A CA 1
ATOM 789 C C . MET A 1 94 ? -3.119 7.829 9.665 1.00 86.56 94 MET A C 1
ATOM 791 O O . MET A 1 94 ? -4.241 7.656 10.126 1.00 86.56 94 MET A O 1
ATOM 795 N N . ILE A 1 95 ? -2.550 6.930 8.853 1.00 87.00 95 ILE A N 1
ATOM 796 C CA . ILE A 1 95 ? -3.192 5.650 8.514 1.00 87.00 95 ILE A CA 1
ATOM 797 C C . ILE A 1 95 ? -3.372 4.778 9.771 1.00 87.00 95 ILE A C 1
ATOM 799 O O . ILE A 1 95 ? -4.439 4.194 9.958 1.00 87.00 95 ILE A O 1
ATOM 803 N N . GLU A 1 96 ? -2.355 4.691 10.635 1.00 87.75 96 GLU A N 1
ATOM 804 C CA . GLU A 1 96 ? -2.435 3.957 11.908 1.00 87.75 96 GLU A CA 1
ATOM 805 C C . GLU A 1 96 ? -3.514 4.541 12.830 1.00 87.75 96 GLU A C 1
ATOM 807 O O . GLU A 1 96 ? -4.285 3.777 13.411 1.00 87.75 96 GLU A O 1
ATOM 812 N N . ASP A 1 97 ? -3.611 5.868 12.922 1.00 86.94 97 ASP A N 1
ATOM 813 C CA . ASP A 1 97 ? -4.613 6.552 13.745 1.00 86.94 97 ASP A CA 1
ATOM 814 C C . ASP A 1 97 ? -6.040 6.296 13.223 1.00 86.94 97 ASP A C 1
ATOM 816 O O . ASP A 1 97 ? -6.933 5.970 14.005 1.00 86.94 97 ASP A O 1
ATOM 820 N N . ILE A 1 98 ? -6.250 6.307 11.899 1.00 86.19 98 ILE A N 1
ATOM 821 C CA . ILE A 1 98 ? -7.538 5.923 11.288 1.00 86.19 98 ILE A CA 1
ATOM 822 C C . ILE A 1 98 ? -7.891 4.465 11.615 1.00 86.19 98 ILE A C 1
ATOM 824 O O . ILE A 1 98 ? -9.045 4.158 11.919 1.00 86.19 98 ILE A O 1
ATOM 828 N N . PHE A 1 99 ? -6.922 3.544 11.568 1.00 86.81 99 PHE A N 1
ATOM 829 C CA . PHE A 1 99 ? -7.179 2.147 11.921 1.00 86.81 99 PHE A CA 1
ATOM 830 C C . PHE A 1 99 ? -7.487 1.951 13.407 1.00 86.81 99 PHE A C 1
ATOM 832 O O . PHE A 1 99 ? -8.275 1.062 13.728 1.00 86.81 99 PHE A O 1
ATOM 839 N N . LYS A 1 100 ? -6.893 2.746 14.303 1.00 86.75 100 LYS A N 1
ATOM 840 C CA . LYS A 1 100 ? -7.253 2.749 15.729 1.00 86.75 100 LYS A CA 1
ATOM 841 C C . LYS A 1 100 ? -8.682 3.232 15.930 1.00 86.75 100 LYS A C 1
ATOM 843 O O . LYS A 1 100 ? -9.480 2.484 16.481 1.00 86.75 100 LYS A O 1
ATOM 848 N N . LEU A 1 101 ? -9.037 4.384 15.353 1.00 85.56 101 LEU A N 1
ATOM 849 C CA . LEU A 1 101 ? -10.408 4.902 15.368 1.00 85.56 101 LEU A CA 1
ATOM 850 C C . LEU A 1 101 ? -11.413 3.837 14.903 1.00 85.56 101 LEU A C 1
ATOM 852 O O . LEU A 1 101 ? -12.425 3.592 15.549 1.00 85.56 101 LEU A O 1
ATOM 856 N N . ALA A 1 102 ? -11.116 3.154 13.797 1.00 87.12 102 ALA A N 1
ATOM 857 C CA . ALA A 1 102 ? -11.984 2.107 13.270 1.00 87.12 102 ALA A CA 1
ATOM 858 C C . ALA A 1 102 ? -12.122 0.898 14.222 1.00 87.12 102 ALA A C 1
ATOM 860 O O . ALA A 1 102 ? -13.183 0.282 14.304 1.00 87.12 102 ALA A O 1
ATOM 861 N N . LYS A 1 103 ? -11.057 0.524 14.935 1.00 86.31 103 LYS A N 1
ATOM 862 C CA . LYS A 1 103 ? -11.065 -0.620 15.859 1.00 86.31 103 LYS A CA 1
ATOM 863 C C . LYS A 1 103 ? -11.787 -0.320 17.159 1.00 86.31 103 LYS A C 1
ATOM 865 O O . LYS A 1 103 ? -12.569 -1.167 17.597 1.00 86.31 103 LYS A O 1
ATOM 870 N N . ASP A 1 104 ? -11.507 0.840 17.732 1.00 85.56 104 ASP A N 1
ATOM 871 C CA . ASP A 1 104 ? -11.950 1.210 19.068 1.00 85.56 104 ASP A CA 1
ATOM 872 C C . ASP A 1 104 ? -13.340 1.869 18.996 1.00 85.56 104 ASP A C 1
ATOM 874 O O . ASP A 1 104 ? -14.320 1.241 19.399 1.00 85.56 104 ASP A O 1
ATOM 878 N N . ALA A 1 105 ? -13.478 3.020 18.327 1.00 81.19 105 ALA A N 1
ATOM 879 C CA . ALA A 1 105 ? -14.750 3.754 18.239 1.00 81.19 105 ALA A CA 1
ATOM 880 C C . ALA A 1 105 ? -15.833 3.031 17.416 1.00 81.19 105 ALA A C 1
ATOM 882 O O . ALA A 1 105 ? -17.024 3.131 17.702 1.00 81.19 105 ALA A O 1
ATOM 883 N N . PHE A 1 106 ? -15.437 2.265 16.394 1.00 82.69 106 PHE A N 1
ATOM 884 C CA . PHE A 1 106 ? -16.375 1.514 15.548 1.00 82.69 106 PHE A CA 1
ATOM 885 C C . PHE A 1 106 ? -16.430 0.019 15.877 1.00 82.69 106 PHE A C 1
ATOM 887 O O . PHE A 1 106 ? -16.916 -0.770 15.071 1.00 82.69 106 PHE A O 1
ATOM 894 N N . SER A 1 107 ? -15.947 -0.393 17.056 1.00 80.31 107 SER A N 1
ATOM 895 C CA . SER A 1 107 ? -16.079 -1.764 17.574 1.00 80.31 107 SER A CA 1
ATOM 896 C C . SER A 1 107 ? -15.577 -2.880 16.641 1.00 80.31 107 SER A C 1
ATOM 898 O O . SER A 1 107 ? -15.873 -4.055 16.871 1.00 80.31 107 SER A O 1
ATOM 900 N N . LEU A 1 108 ? -14.755 -2.574 15.625 1.00 85.50 108 LEU A N 1
ATOM 901 C CA . LEU A 1 108 ? -14.173 -3.602 14.753 1.00 85.50 108 LEU A CA 1
ATOM 902 C C . LEU A 1 108 ? -13.240 -4.541 15.526 1.00 85.50 108 LEU A C 1
ATOM 904 O O . LEU A 1 108 ? -13.011 -5.668 15.094 1.00 85.50 108 LEU A O 1
ATOM 908 N N . LYS A 1 109 ? -12.740 -4.114 16.693 1.00 85.06 109 LYS A N 1
ATOM 909 C CA . LYS A 1 109 ? -11.973 -4.959 17.617 1.00 85.06 109 LYS A CA 1
ATOM 910 C C . LYS A 1 109 ? -12.809 -6.081 18.242 1.00 85.06 109 LYS A C 1
ATOM 912 O O . LYS A 1 109 ? -12.270 -7.146 18.516 1.00 85.06 109 LYS A O 1
ATOM 917 N N . LYS A 1 110 ? -14.109 -5.850 18.459 1.00 85.94 110 LYS A N 1
ATOM 918 C CA . LYS A 1 110 ? -15.057 -6.800 19.073 1.00 85.94 110 LYS A CA 1
ATOM 919 C C . LYS A 1 110 ? -15.992 -7.433 18.036 1.00 85.94 110 LYS A C 1
ATOM 921 O O . LYS A 1 110 ? -17.044 -7.960 18.389 1.00 85.94 110 LYS A O 1
ATOM 926 N N . LEU A 1 111 ? -15.643 -7.359 16.750 1.00 86.81 111 LEU A N 1
ATOM 927 C CA . LEU A 1 111 ? -16.479 -7.886 15.681 1.00 86.81 111 LEU A CA 1
ATOM 928 C C . LEU A 1 111 ? -16.586 -9.413 15.794 1.00 86.81 111 LEU A C 1
ATOM 930 O O . LEU A 1 111 ? -15.656 -10.137 15.450 1.00 86.81 111 LEU A O 1
ATOM 934 N N . HIS A 1 112 ? -17.749 -9.895 16.224 1.00 86.69 112 HIS A N 1
ATOM 935 C CA . HIS A 1 112 ? -18.066 -11.316 16.286 1.00 86.69 112 HIS A CA 1
ATOM 936 C C . HIS A 1 112 ? -19.315 -11.607 15.452 1.00 86.69 112 HIS A C 1
ATOM 938 O O . HIS A 1 112 ? -20.377 -11.032 15.692 1.00 86.69 112 HIS A O 1
ATOM 944 N N . ARG A 1 113 ? -19.184 -12.469 14.436 1.00 89.44 113 ARG A N 1
ATOM 945 C CA . ARG A 1 113 ? -20.278 -12.899 13.552 1.00 89.44 113 ARG A CA 1
ATOM 946 C C . ARG A 1 113 ? -20.088 -14.364 13.165 1.00 89.44 113 ARG A C 1
ATOM 948 O O . ARG A 1 113 ? -18.963 -14.807 12.974 1.00 89.44 113 ARG A O 1
ATOM 955 N N . TYR A 1 114 ? -21.200 -15.069 12.974 1.00 90.88 114 TYR A N 1
ATOM 956 C CA . TYR A 1 114 ? -21.215 -16.504 12.674 1.00 90.88 114 TYR A CA 1
ATOM 957 C C . TYR A 1 114 ? -20.854 -16.859 11.224 1.00 90.88 114 TYR A C 1
ATOM 959 O O . TYR A 1 114 ? -20.453 -17.984 10.951 1.00 90.88 114 TYR A O 1
ATOM 967 N N . THR A 1 115 ? -20.999 -15.925 10.277 1.00 95.06 115 THR A N 1
ATOM 968 C CA . THR A 1 115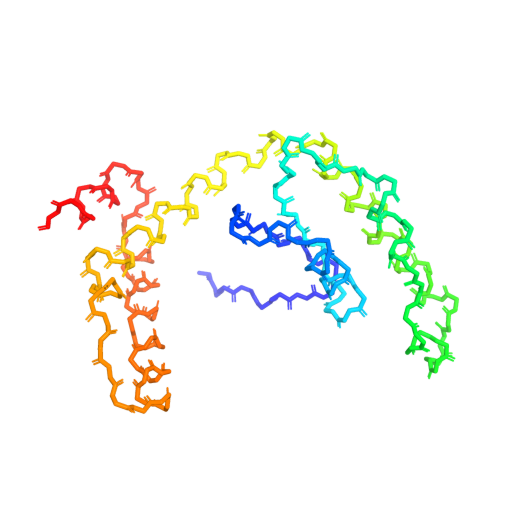 ? -20.713 -16.170 8.853 1.00 95.06 115 THR A CA 1
ATOM 969 C C . THR A 1 115 ? -19.835 -15.077 8.258 1.00 95.06 115 THR A C 1
ATOM 971 O O . THR A 1 115 ? -19.989 -13.897 8.585 1.00 95.06 115 THR A O 1
ATOM 974 N N . MET A 1 116 ? -18.968 -15.451 7.310 1.00 93.25 116 MET A N 1
ATOM 975 C CA . MET A 1 116 ? -18.105 -14.505 6.588 1.00 93.25 116 MET A CA 1
ATOM 976 C C . MET A 1 116 ? -18.908 -13.416 5.877 1.00 93.25 116 MET A C 1
ATOM 978 O O . MET A 1 116 ? -18.575 -12.240 5.975 1.00 93.25 116 MET A O 1
ATOM 982 N N . ARG A 1 117 ? -20.045 -13.772 5.269 1.00 94.38 117 ARG A N 1
ATOM 983 C CA . ARG A 1 117 ? -20.947 -12.797 4.637 1.00 94.38 117 ARG A CA 1
ATOM 984 C C . ARG A 1 117 ? -21.448 -11.742 5.629 1.00 94.38 117 ARG A C 1
ATOM 986 O O . ARG A 1 117 ? -21.601 -10.574 5.277 1.00 94.38 117 ARG A O 1
ATOM 993 N N . SER A 1 118 ? -21.728 -12.140 6.871 1.00 92.44 118 SER A N 1
ATOM 994 C CA . SER A 1 118 ? -22.135 -11.198 7.915 1.00 92.44 118 SER A CA 1
ATOM 995 C C . SER A 1 118 ? -20.968 -10.339 8.404 1.00 92.44 118 SER A C 1
ATOM 997 O O . SER A 1 118 ? -21.191 -9.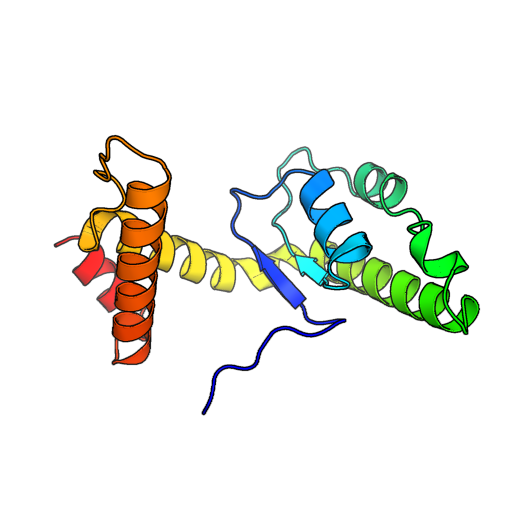167 8.713 1.00 92.44 118 SER A O 1
ATOM 999 N N . VAL A 1 119 ? -19.751 -10.892 8.472 1.00 91.50 119 VAL A N 1
ATOM 1000 C CA . VAL A 1 119 ? -18.523 -10.130 8.754 1.00 91.50 119 VAL A CA 1
ATOM 1001 C C . VAL A 1 119 ? -18.337 -9.051 7.691 1.00 91.50 119 VAL A C 1
ATOM 1003 O O . VAL A 1 119 ? -18.254 -7.879 8.040 1.00 91.50 119 VAL A O 1
ATOM 1006 N N . GLU A 1 120 ? -18.355 -9.417 6.409 1.00 92.62 120 GLU A N 1
ATOM 1007 C CA . GLU A 1 120 ? -18.154 -8.503 5.278 1.00 92.62 120 GLU A CA 1
ATOM 1008 C C . GLU A 1 120 ? -19.135 -7.332 5.296 1.00 92.62 120 GLU A C 1
ATOM 1010 O O . GLU A 1 120 ? -18.711 -6.178 5.292 1.00 92.62 120 GLU A O 1
ATOM 1015 N N . LYS A 1 121 ? -20.443 -7.609 5.399 1.00 92.62 121 LYS A N 1
ATOM 1016 C CA . LYS A 1 121 ? -21.476 -6.561 5.473 1.00 92.62 121 LYS A CA 1
ATOM 1017 C C . LYS A 1 121 ? -21.226 -5.597 6.630 1.00 92.62 121 LYS A C 1
ATOM 1019 O O . LYS A 1 121 ? -21.325 -4.383 6.459 1.00 92.62 121 LYS A O 1
ATOM 1024 N N . SER A 1 122 ? -20.888 -6.144 7.796 1.00 90.69 122 SER A N 1
ATOM 1025 C CA . SER A 1 122 ? -20.587 -5.351 8.983 1.00 90.69 122 SER A CA 1
ATOM 1026 C C . SER A 1 122 ? -19.348 -4.490 8.745 1.00 90.69 122 SER A C 1
ATOM 1028 O O . SER A 1 122 ? -19.407 -3.281 8.936 1.00 90.69 122 SER A O 1
ATOM 1030 N N . VAL A 1 123 ? -18.241 -5.065 8.273 1.00 91.31 123 VAL A N 1
ATOM 1031 C CA . VAL A 1 123 ? -17.003 -4.322 7.992 1.00 91.31 123 VAL A CA 1
ATOM 1032 C C . VAL A 1 123 ? -17.246 -3.209 6.973 1.00 91.31 123 VAL A C 1
ATOM 1034 O O . VAL A 1 123 ? -16.836 -2.079 7.220 1.00 91.31 123 VAL A O 1
ATOM 1037 N N . CYS A 1 124 ? -17.961 -3.480 5.878 1.00 91.31 124 CYS A N 1
ATOM 1038 C CA . CYS A 1 124 ? -18.311 -2.471 4.877 1.00 91.31 124 CYS A CA 1
ATOM 1039 C C . CYS A 1 124 ? -19.050 -1.274 5.490 1.00 91.31 124 CYS A C 1
ATOM 1041 O O . CYS A 1 124 ? -18.693 -0.130 5.207 1.00 91.31 124 CYS A O 1
ATOM 1043 N N . LEU A 1 125 ? -20.038 -1.529 6.356 1.00 90.94 125 LEU A N 1
ATOM 1044 C CA . LEU A 1 125 ? -20.781 -0.477 7.050 1.00 90.94 125 LEU A CA 1
ATOM 1045 C C . LEU A 1 125 ? -19.872 0.348 7.973 1.00 90.94 125 LEU A C 1
ATOM 1047 O O . LEU A 1 125 ? -19.862 1.572 7.882 1.00 90.94 125 LEU A O 1
ATOM 1051 N N . HIS A 1 126 ? -19.072 -0.298 8.823 1.00 90.69 126 HIS A N 1
ATOM 1052 C CA . HIS A 1 126 ? -18.189 0.414 9.756 1.00 90.69 126 HIS A CA 1
ATOM 1053 C C . HIS A 1 126 ? -17.119 1.228 9.014 1.00 90.69 126 HIS A C 1
ATOM 1055 O O . HIS A 1 126 ? -16.859 2.372 9.375 1.00 90.69 126 HIS A O 1
ATOM 1061 N N . VAL A 1 127 ? -16.544 0.695 7.930 1.00 89.88 127 VAL A N 1
ATOM 1062 C CA . VAL A 1 127 ? -15.580 1.425 7.087 1.00 89.88 127 VAL A CA 1
ATOM 1063 C C . VAL A 1 127 ? -16.230 2.642 6.421 1.00 89.88 127 VAL A C 1
ATOM 1065 O O . VAL A 1 127 ? -15.606 3.703 6.349 1.00 89.88 127 VAL A O 1
ATOM 1068 N N . LEU A 1 128 ? -17.483 2.529 5.967 1.00 89.94 128 LEU A N 1
ATOM 1069 C CA . LEU A 1 128 ? -18.236 3.670 5.446 1.00 89.94 128 LEU A CA 1
ATOM 1070 C C . LEU A 1 128 ? -18.419 4.749 6.522 1.00 89.94 128 LEU A C 1
ATOM 1072 O O . LEU A 1 128 ? -18.162 5.922 6.250 1.00 89.94 128 LEU A O 1
ATOM 1076 N N . LEU A 1 129 ? -18.810 4.360 7.738 1.00 88.62 129 LEU A N 1
ATOM 1077 C CA . LEU A 1 129 ? -19.005 5.287 8.854 1.00 88.62 129 LEU A CA 1
ATOM 1078 C C . LEU A 1 129 ? -17.705 6.004 9.244 1.00 88.62 129 LEU A C 1
ATOM 1080 O O . LEU A 1 129 ? -17.703 7.231 9.340 1.00 88.62 129 LEU A O 1
ATOM 1084 N N . VAL A 1 130 ? -16.588 5.274 9.355 1.00 88.56 130 VAL A N 1
ATOM 1085 C CA . VAL A 1 130 ? -15.246 5.859 9.537 1.00 88.56 130 VAL A CA 1
ATOM 1086 C C . VAL A 1 130 ? -14.968 6.883 8.436 1.00 88.56 130 VAL A C 1
ATOM 1088 O O . VAL A 1 130 ? -14.546 8.005 8.707 1.00 88.56 130 VAL A O 1
ATOM 1091 N N . GLY A 1 131 ? -15.247 6.528 7.179 1.00 86.94 131 GLY A N 1
ATOM 1092 C CA . GLY A 1 131 ? -15.043 7.406 6.031 1.00 86.94 131 GLY A CA 1
ATOM 1093 C C . GLY A 1 131 ? -15.876 8.692 6.072 1.00 86.94 131 GLY A C 1
ATOM 1094 O O . GLY A 1 131 ? -15.373 9.736 5.645 1.00 86.94 131 GLY A O 1
ATOM 1095 N N . ILE A 1 132 ? -17.113 8.623 6.578 1.00 86.50 132 ILE A N 1
ATOM 1096 C CA . ILE A 1 132 ? -18.007 9.775 6.784 1.00 86.50 132 ILE A CA 1
ATOM 1097 C C . ILE A 1 132 ? -17.470 10.666 7.900 1.00 86.50 132 ILE A C 1
ATOM 1099 O O . ILE A 1 132 ? -17.375 11.875 7.710 1.00 86.50 132 ILE A O 1
ATOM 1103 N N . VAL A 1 133 ? -17.083 10.076 9.030 1.00 84.81 133 VAL A N 1
ATOM 1104 C CA . VAL A 1 133 ? -16.557 10.794 10.196 1.00 84.81 133 VAL A CA 1
ATOM 1105 C C . VAL A 1 133 ? -15.266 11.541 9.852 1.00 84.81 133 VAL A C 1
ATOM 1107 O O . VAL A 1 133 ? -15.180 12.750 10.062 1.00 84.81 133 VAL A O 1
ATOM 1110 N N . VAL A 1 134 ? -14.323 10.872 9.182 1.00 81.88 134 VAL A N 1
ATOM 1111 C CA . VAL A 1 134 ? -13.103 11.510 8.654 1.00 81.88 134 VAL A CA 1
ATOM 1112 C C . VAL A 1 134 ? -13.441 12.622 7.654 1.00 81.88 134 VAL A C 1
ATOM 1114 O O . VAL A 1 134 ? -12.759 13.636 7.594 1.00 81.88 134 VAL A O 1
ATOM 1117 N N . SER A 1 135 ? -14.505 12.472 6.857 1.00 80.88 135 SER A N 1
ATOM 1118 C CA . SER A 1 135 ? -14.903 13.496 5.883 1.00 80.88 135 SER A CA 1
ATOM 1119 C C . SER A 1 135 ? -15.624 14.702 6.492 1.00 80.88 135 SER A C 1
ATOM 1121 O O . SER A 1 135 ? -15.720 15.721 5.809 1.00 80.88 135 SER A O 1
ATOM 1123 N N . ARG A 1 136 ? -16.194 14.581 7.698 1.00 76.69 136 ARG A N 1
ATOM 1124 C CA . ARG A 1 136 ? -17.084 15.587 8.299 1.00 76.69 136 ARG A CA 1
ATOM 1125 C C . ARG A 1 136 ? -16.417 16.530 9.294 1.00 76.69 136 ARG A C 1
ATOM 1127 O O . ARG A 1 136 ? -17.082 17.471 9.705 1.00 76.69 136 ARG A O 1
ATOM 1134 N N . GLY A 1 137 ? -15.138 16.357 9.626 1.00 60.66 137 GLY A N 1
ATOM 1135 C CA . GLY A 1 137 ? -14.426 17.424 10.337 1.00 60.66 137 GLY A CA 1
ATOM 1136 C C . GLY A 1 137 ? -13.306 17.019 11.275 1.00 60.66 137 GLY A C 1
ATOM 1137 O O . GLY A 1 137 ? -12.651 17.914 11.787 1.00 60.66 137 GLY A O 1
ATOM 1138 N N . ILE A 1 138 ? -13.019 15.732 11.470 1.00 58.88 138 ILE A N 1
ATOM 1139 C CA . ILE A 1 138 ? -11.871 15.346 12.295 1.00 58.88 138 ILE A CA 1
ATOM 1140 C C . ILE A 1 138 ? -10.599 15.388 11.443 1.00 58.88 138 ILE A C 1
ATOM 1142 O O . ILE A 1 138 ? -10.133 14.374 10.921 1.00 58.88 138 ILE A O 1
ATOM 1146 N N . ASN A 1 139 ? -10.078 16.593 11.232 1.00 57.19 139 ASN A N 1
ATOM 1147 C CA . ASN A 1 139 ? -8.883 16.810 10.415 1.00 57.19 139 ASN A CA 1
ATOM 1148 C C . ASN A 1 139 ? -7.610 16.913 11.258 1.00 57.19 139 ASN A C 1
ATOM 1150 O O . ASN A 1 139 ? -6.509 16.867 10.705 1.00 57.19 139 ASN A O 1
ATOM 1154 N N . THR A 1 140 ? -7.740 17.047 12.580 1.00 59.97 140 THR A N 1
ATOM 1155 C CA . THR A 1 140 ? -6.592 17.100 13.480 1.00 59.97 140 THR A CA 1
ATOM 1156 C C . THR A 1 140 ? -6.340 15.739 14.120 1.00 59.97 140 THR A C 1
ATOM 1158 O O . THR A 1 140 ? -7.253 14.984 14.464 1.00 59.97 140 THR A O 1
ATOM 1161 N N . LYS A 1 141 ? -5.056 15.410 14.278 1.00 61.19 141 LYS A N 1
ATOM 1162 C CA . LYS A 1 141 ? -4.618 14.158 14.904 1.00 61.19 141 LYS A CA 1
ATOM 1163 C C . LYS A 1 141 ? -5.145 14.018 16.338 1.00 61.19 141 LYS A C 1
ATOM 1165 O O . LYS A 1 141 ? -5.423 12.910 16.775 1.00 61.19 141 LYS A O 1
ATOM 1170 N N . GLU A 1 142 ? -5.294 15.137 17.040 1.00 63.56 142 GLU A N 1
ATOM 1171 C CA . GLU A 1 142 ? -5.755 15.212 18.428 1.00 63.56 142 GLU A CA 1
ATOM 1172 C C . GLU A 1 142 ? -7.244 14.890 18.567 1.00 63.56 142 GLU A C 1
ATOM 1174 O O . GLU A 1 142 ? -7.623 14.135 19.458 1.00 63.56 142 GLU A O 1
ATOM 1179 N N . GLU A 1 143 ? -8.093 15.394 17.669 1.00 65.75 143 GLU A N 1
ATOM 1180 C CA . GLU A 1 143 ? -9.524 15.073 17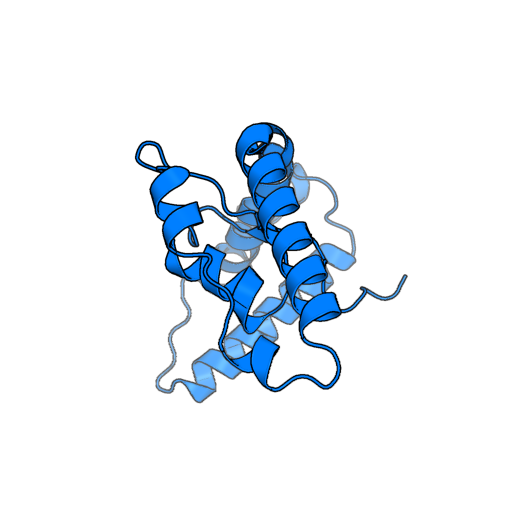.682 1.00 65.75 143 GLU A CA 1
ATOM 1181 C C . GLU A 1 143 ? -9.779 13.603 17.306 1.00 65.75 143 GLU A C 1
ATOM 1183 O O . GLU A 1 143 ? -10.645 12.963 17.902 1.00 65.75 143 GLU A O 1
ATOM 1188 N N . LEU A 1 144 ? -8.994 13.034 16.374 1.00 65.56 144 LEU A N 1
ATOM 1189 C CA . LEU A 1 144 ? -9.066 11.599 16.042 1.00 65.56 144 LEU A CA 1
ATOM 1190 C C . LEU A 1 144 ? -8.719 10.733 17.255 1.00 65.56 144 LEU A C 1
ATOM 1192 O O . LEU A 1 144 ? -9.371 9.718 17.487 1.00 65.56 144 LEU A O 1
ATOM 1196 N N . LEU A 1 145 ? -7.702 11.142 18.016 1.00 63.00 145 LEU A N 1
ATOM 1197 C CA . LEU A 1 145 ? -7.266 10.448 19.223 1.00 63.00 145 LEU A CA 1
ATOM 1198 C C . LEU A 1 145 ? -8.327 10.526 20.325 1.00 63.00 145 LEU A C 1
ATOM 1200 O O . LEU A 1 145 ? -8.707 9.490 20.854 1.00 63.00 145 LEU A O 1
ATOM 1204 N N . LYS A 1 146 ? -8.891 11.713 20.582 1.00 66.75 146 LYS A N 1
ATOM 1205 C CA . LYS A 1 146 ? -9.961 11.903 21.579 1.00 66.75 146 LYS A CA 1
ATOM 1206 C C . LYS A 1 146 ? -11.194 11.040 21.308 1.00 66.75 146 LYS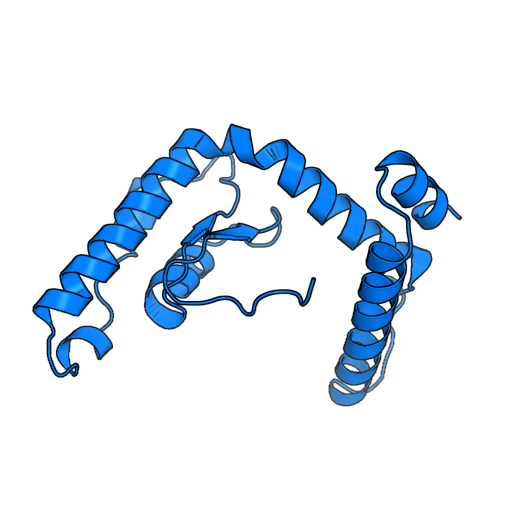 A C 1
ATOM 1208 O O . LYS A 1 146 ? -11.793 10.536 22.246 1.00 66.75 146 LYS A O 1
ATOM 1213 N N . ILE A 1 147 ? -11.567 10.863 20.039 1.00 65.62 147 ILE A N 1
ATOM 1214 C CA . ILE A 1 147 ? -12.730 10.045 19.655 1.00 65.62 147 ILE A CA 1
ATOM 1215 C C . ILE A 1 147 ? -12.406 8.548 19.691 1.00 65.62 147 ILE A C 1
ATOM 1217 O O . ILE A 1 147 ? -13.298 7.740 19.916 1.00 65.62 147 ILE A O 1
ATOM 1221 N N . ALA A 1 148 ? -11.148 8.164 19.473 1.00 59.69 148 ALA A N 1
ATOM 1222 C CA . ALA A 1 148 ? -10.717 6.777 19.628 1.00 59.69 148 ALA A CA 1
ATOM 1223 C C . ALA A 1 148 ? -10.552 6.356 21.102 1.00 59.69 148 ALA A C 1
ATOM 1225 O O . ALA A 1 148 ? -10.618 5.164 21.388 1.00 59.69 148 ALA A O 1
ATOM 1226 N N . GLU A 1 149 ? -10.297 7.308 22.006 1.00 61.19 149 GLU A N 1
ATOM 1227 C CA . GLU A 1 149 ? -10.102 7.084 23.447 1.00 61.19 149 GLU A CA 1
ATOM 1228 C C . GLU A 1 149 ? -11.391 7.175 24.289 1.00 61.19 149 GLU A C 1
ATOM 1230 O O . GLU A 1 149 ? -11.352 6.814 25.465 1.00 61.19 149 GLU A O 1
ATOM 1235 N N . TRP A 1 150 ? -12.506 7.637 23.709 1.00 51.22 150 TRP A N 1
ATOM 1236 C CA . TRP A 1 150 ? -13.854 7.565 24.300 1.00 51.22 150 TRP A CA 1
ATOM 1237 C C . TRP A 1 150 ? -14.430 6.145 24.216 1.00 51.22 150 TRP A C 1
ATOM 1239 O O . TRP A 1 150 ? -15.006 5.688 25.230 1.00 51.22 150 TRP A O 1
#

Radius of gyration: 18.46 Å; Cα contacts (8 Å, |Δi|>4): 139; chains: 1; bounding box: 40×34×53 Å

Solvent-accessible surface area (backbone atoms only — not comparable to full-atom values): 8775 Å² total; per-residue (Å²): 131,84,84,78,80,89,49,76,70,38,77,45,80,46,54,71,89,56,56,52,65,67,50,46,38,43,26,41,64,73,60,42,24,29,51,49,48,52,78,57,98,86,60,54,69,65,66,50,58,72,64,60,61,85,49,73,69,42,72,75,43,99,54,36,69,62,47,50,53,50,52,54,49,46,54,53,53,40,52,58,49,57,75,50,42,75,77,48,50,65,61,38,50,56,53,52,52,52,54,44,28,41,28,53,63,54,42,56,72,72,68,78,65,97,43,70,70,56,44,51,54,49,50,55,50,46,53,49,51,49,53,48,50,55,69,71,67,52,80,47,74,64,57,45,48,55,55,35,72,109

Mean predicted aligned error: 7.0 Å

Secondary structure (DSSP, 8-state):
-PPPPP-TT-EEE--GGG--HHHHHHHHHTT--EEEPPPPTT--HHHHHHH-PPPGGGGGSS-HHHHHHHHHHHHHHHHHHHHTGGGGHHHHHHHHHHHHHHHHTT-GGG---SSHHHHHHHHHHHHHHHHHHHHHT--SHHHHHHHHH-

Foldseek 3Di:
DDDDDDDAAAEDEDAQVQQDLVSQLCQCAPVNYQYLHAHDPPDDVVVSVVSNDHDPVLVVDPDSVVVVVSSVVSSVVNVVCRVVVVVCVVVNVVVVLLVLLLCQLVVLVVDDDDDPVVNVVSSVVSVVVSVVVCVPDPPDSVSSVVSSVD

pLDDT: mean 86.04, std 9.79, range [51.22, 95.38]